Protein AF-A0A432K0Z3-F1 (afdb_monomer)

Mean predicted aligned error: 6.9 Å

Solvent-accessible surface area (backbone atoms only — not comparable to full-atom values): 4746 Å² total; per-residue (Å²): 143,60,67,68,62,51,51,39,37,52,47,16,61,63,46,6,38,52,48,6,54,49,49,41,63,73,79,37,94,70,56,55,46,73,87,52,48,65,56,33,57,52,48,20,49,52,52,41,50,52,48,41,66,46,22,37,75,76,54,79,61,42,73,66,51,58,63,42,17,58,52,13,12,49,43,20,29,51,45,46,62,71,56,37,57,73,79,78,125

Structure (mmCIF, N/CA/C/O backbone):
data_AF-A0A432K0Z3-F1
#
_entry.id   AF-A0A432K0Z3-F1
#
loop_
_atom_site.group_PDB
_atom_site.id
_atom_site.type_symbol
_atom_site.label_atom_id
_atom_site.label_alt_id
_atom_site.label_comp_id
_atom_site.label_asym_id
_atom_site.label_entity_id
_atom_site.label_seq_id
_atom_site.pdbx_PDB_ins_code
_atom_site.Cartn_x
_atom_site.Cartn_y
_atom_site.Cartn_z
_atom_site.occupancy
_atom_site.B_iso_or_equiv
_atom_site.auth_seq_id
_atom_site.auth_comp_id
_atom_site.auth_asym_id
_atom_site.auth_atom_id
_atom_site.pdbx_PDB_model_num
ATOM 1 N N . ASP A 1 1 ? 20.384 -2.999 -20.574 1.00 51.00 1 ASP A N 1
ATOM 2 C CA . ASP A 1 1 ? 19.358 -2.146 -19.930 1.00 51.00 1 ASP A CA 1
ATOM 3 C C . ASP A 1 1 ? 18.182 -2.972 -19.427 1.00 51.00 1 ASP A C 1
ATOM 5 O O . ASP A 1 1 ? 17.234 -3.168 -20.178 1.00 51.00 1 ASP A O 1
ATOM 9 N N . SER A 1 2 ? 18.235 -3.562 -18.221 1.00 61.72 2 SER A N 1
ATOM 10 C CA . SER A 1 2 ? 17.108 -4.421 -17.767 1.00 61.72 2 SER A CA 1
ATOM 11 C C . SER A 1 2 ? 17.002 -4.650 -16.252 1.00 61.72 2 SER A C 1
ATOM 13 O O . SER A 1 2 ? 15.898 -4.625 -15.727 1.00 61.72 2 SER A O 1
ATOM 15 N N . VAL A 1 3 ? 18.113 -4.798 -15.518 1.00 73.62 3 VAL A N 1
ATOM 16 C CA . VAL A 1 3 ? 18.068 -5.206 -14.092 1.00 73.62 3 VAL A CA 1
ATOM 17 C C . VAL A 1 3 ? 17.531 -4.107 -13.169 1.00 73.62 3 VAL A C 1
ATOM 19 O O . VAL A 1 3 ? 16.782 -4.376 -12.237 1.00 73.62 3 VAL A O 1
ATOM 22 N N . ILE A 1 4 ? 17.882 -2.849 -13.444 1.00 77.50 4 ILE A N 1
ATOM 23 C CA . ILE A 1 4 ? 17.468 -1.702 -12.625 1.00 77.50 4 ILE A CA 1
ATOM 24 C C . ILE A 1 4 ? 15.940 -1.522 -12.664 1.00 77.50 4 ILE A C 1
ATOM 26 O O . ILE A 1 4 ? 15.316 -1.346 -11.622 1.00 77.50 4 ILE A O 1
ATOM 30 N N . ASN A 1 5 ? 15.317 -1.643 -13.841 1.00 73.88 5 ASN A N 1
ATOM 31 C CA . ASN A 1 5 ? 13.860 -1.542 -13.990 1.00 73.88 5 ASN A CA 1
ATOM 32 C C . ASN A 1 5 ? 13.115 -2.705 -13.319 1.00 73.88 5 ASN A C 1
ATOM 34 O O . ASN A 1 5 ? 12.030 -2.515 -12.763 1.00 73.88 5 ASN A O 1
ATOM 38 N N . GLU A 1 6 ? 13.698 -3.901 -13.346 1.00 78.81 6 GLU A N 1
ATOM 39 C CA . GLU A 1 6 ? 13.158 -5.076 -12.664 1.00 78.81 6 GLU A CA 1
ATOM 40 C C . GLU A 1 6 ? 13.247 -4.927 -11.143 1.00 78.81 6 GLU A C 1
ATOM 42 O O . GLU A 1 6 ? 12.256 -5.134 -10.442 1.00 78.81 6 GLU A O 1
ATOM 47 N N . LEU A 1 7 ? 14.389 -4.453 -10.638 1.00 82.88 7 LEU A N 1
ATOM 48 C CA . LEU A 1 7 ? 14.588 -4.137 -9.226 1.00 82.88 7 LEU A CA 1
ATOM 49 C C . LEU A 1 7 ? 13.572 -3.094 -8.745 1.00 82.88 7 LEU A C 1
ATOM 51 O O . LEU A 1 7 ? 12.931 -3.292 -7.714 1.00 82.88 7 LEU A O 1
ATOM 55 N N . PHE A 1 8 ? 13.369 -2.021 -9.514 1.00 78.56 8 PHE A N 1
ATOM 56 C CA . PHE A 1 8 ? 12.362 -1.001 -9.217 1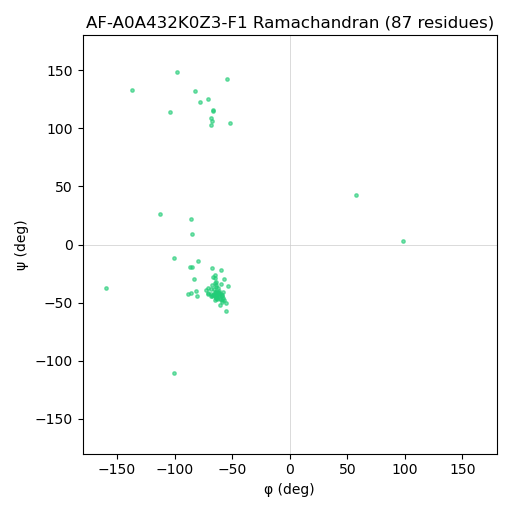.00 78.56 8 PHE A CA 1
ATOM 57 C C . PHE A 1 8 ? 10.929 -1.543 -9.269 1.00 78.56 8 PHE A C 1
ATOM 59 O O . PHE A 1 8 ? 10.100 -1.143 -8.453 1.00 78.56 8 PHE A O 1
ATOM 66 N N . SER A 1 9 ? 10.632 -2.480 -10.171 1.00 77.56 9 SER A N 1
ATOM 67 C CA . SER A 1 9 ? 9.316 -3.129 -10.243 1.00 77.56 9 SER A CA 1
ATOM 68 C C . SER A 1 9 ? 9.048 -4.007 -9.019 1.00 77.56 9 SER A C 1
ATOM 70 O O . SER A 1 9 ? 7.965 -3.946 -8.437 1.00 77.56 9 SER A O 1
ATOM 72 N N . ILE A 1 10 ? 10.038 -4.793 -8.590 1.00 80.62 10 ILE A N 1
ATOM 73 C CA . ILE A 1 1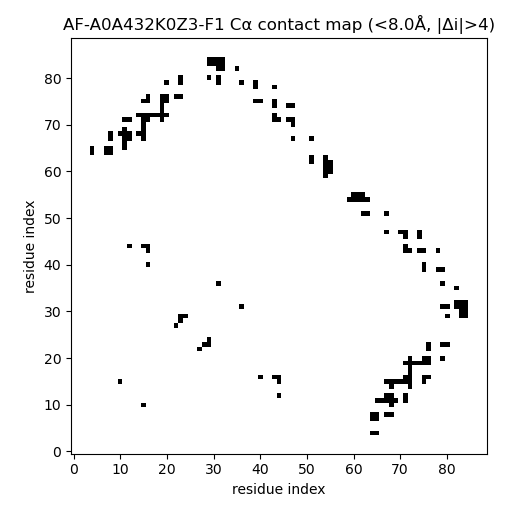0 ? 9.937 -5.652 -7.402 1.00 80.62 10 ILE A CA 1
ATOM 74 C C . ILE A 1 10 ? 9.832 -4.798 -6.137 1.00 80.62 10 ILE A C 1
ATOM 76 O O . ILE A 1 10 ? 8.976 -5.059 -5.292 1.00 80.62 10 ILE A O 1
ATOM 80 N N . ALA A 1 11 ? 10.636 -3.738 -6.041 1.00 82.81 11 ALA A N 1
ATOM 81 C CA . ALA A 1 11 ? 10.542 -2.746 -4.976 1.00 82.81 11 ALA A CA 1
ATOM 82 C C . ALA A 1 11 ? 9.146 -2.099 -4.939 1.00 82.81 11 ALA A C 1
ATOM 84 O O . ALA A 1 11 ? 8.569 -1.937 -3.870 1.00 82.81 11 ALA A O 1
ATOM 85 N N . GLY A 1 12 ? 8.551 -1.792 -6.095 1.00 80.38 12 GLY A N 1
ATOM 86 C CA . GLY A 1 12 ? 7.179 -1.286 -6.184 1.00 80.38 12 GLY A CA 1
ATOM 87 C C . GLY A 1 12 ? 6.118 -2.247 -5.668 1.00 80.38 12 GLY A C 1
ATOM 88 O O . GLY A 1 12 ? 5.170 -1.818 -5.010 1.00 80.38 12 GLY A O 1
ATOM 89 N N . LEU A 1 13 ? 6.286 -3.545 -5.909 1.00 79.56 13 LEU A N 1
ATOM 90 C CA . LEU A 1 13 ? 5.345 -4.564 -5.447 1.00 79.56 13 LEU A CA 1
ATOM 91 C C . LEU A 1 13 ? 5.421 -4.801 -3.938 1.00 79.56 13 LEU A C 1
ATOM 93 O O . LEU A 1 13 ? 4.383 -4.989 -3.309 1.00 79.56 13 LEU A O 1
ATOM 97 N N . THR A 1 14 ? 6.617 -4.786 -3.353 1.00 83.62 14 THR A N 1
ATOM 98 C CA . THR A 1 14 ? 6.804 -5.053 -1.919 1.00 83.62 14 THR A CA 1
ATOM 99 C C . THR A 1 14 ? 6.633 -3.798 -1.067 1.00 83.62 14 THR A C 1
ATOM 101 O O . THR A 1 14 ? 5.981 -3.847 -0.024 1.00 83.62 14 THR A O 1
ATOM 104 N N . TYR A 1 15 ? 7.159 -2.655 -1.512 1.00 84.94 15 TYR A N 1
ATOM 105 C CA . TYR A 1 15 ? 7.051 -1.391 -0.783 1.00 84.94 15 TYR A CA 1
ATOM 106 C C . TYR A 1 15 ? 5.749 -0.644 -1.058 1.00 84.94 15 TYR A C 1
ATOM 108 O O . TYR A 1 15 ? 5.363 0.171 -0.227 1.00 84.94 15 TYR A O 1
ATOM 116 N N . GLY A 1 16 ? 5.036 -0.929 -2.153 1.00 84.19 16 GLY A N 1
ATOM 117 C CA . GLY A 1 16 ? 3.731 -0.327 -2.446 1.00 84.19 16 GLY A CA 1
ATOM 118 C C . GLY A 1 16 ? 2.723 -0.528 -1.307 1.00 84.19 16 GLY A C 1
ATOM 119 O O . GLY A 1 16 ? 2.268 0.456 -0.722 1.00 84.19 16 GLY A O 1
ATOM 120 N N . PRO A 1 17 ? 2.429 -1.771 -0.889 1.00 83.38 17 PRO A N 1
ATOM 121 C CA . PRO A 1 17 ? 1.484 -2.010 0.197 1.00 83.38 17 PRO A CA 1
ATOM 122 C C . PRO A 1 17 ? 1.945 -1.444 1.544 1.00 83.38 17 PRO A C 1
ATOM 124 O O . PRO A 1 17 ? 1.137 -0.906 2.303 1.00 83.38 17 PRO A O 1
ATOM 127 N N . LEU A 1 18 ? 3.250 -1.500 1.829 1.00 86.56 18 LEU A N 1
ATOM 128 C CA . LEU A 1 18 ? 3.826 -0.898 3.036 1.00 86.56 18 LEU A CA 1
ATOM 129 C C . L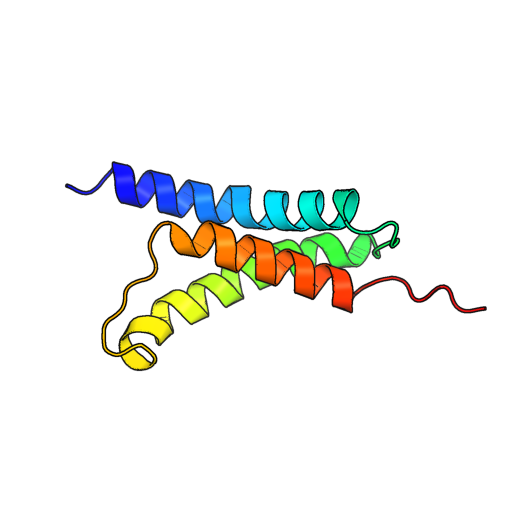EU A 1 18 ? 3.666 0.626 3.033 1.00 86.56 18 LEU A C 1
ATOM 131 O O . LEU A 1 18 ? 3.298 1.200 4.056 1.00 86.56 18 LEU A O 1
ATOM 135 N N . LEU A 1 19 ? 3.871 1.274 1.884 1.00 87.31 19 LEU A N 1
ATOM 136 C CA . LEU A 1 19 ? 3.646 2.705 1.700 1.00 87.31 19 LEU A CA 1
ATOM 137 C C . LEU A 1 19 ? 2.174 3.061 1.930 1.00 87.31 19 LEU A C 1
ATOM 139 O O . LEU A 1 19 ? 1.891 4.041 2.612 1.00 87.31 19 LEU A O 1
ATOM 143 N N . GLY A 1 20 ? 1.238 2.257 1.421 1.00 86.25 20 GLY A N 1
ATOM 144 C CA . GLY A 1 20 ? -0.197 2.464 1.637 1.00 86.25 20 GLY A CA 1
ATOM 145 C C . GLY A 1 20 ? -0.617 2.322 3.101 1.00 86.25 20 GLY A C 1
ATOM 146 O O . GLY A 1 20 ? -1.332 3.179 3.619 1.00 86.25 20 GLY A O 1
ATOM 147 N N . LEU A 1 21 ? -0.124 1.287 3.790 1.00 86.06 21 LEU A N 1
ATOM 148 C CA . LEU A 1 21 ? -0.333 1.078 5.229 1.00 86.06 21 LEU A CA 1
ATOM 149 C C . LEU A 1 21 ? 0.240 2.232 6.061 1.00 86.06 21 LEU A C 1
ATOM 151 O O . LEU A 1 21 ? -0.435 2.763 6.944 1.00 86.06 21 LEU A O 1
ATOM 155 N N . PHE A 1 22 ? 1.473 2.643 5.763 1.00 86.56 22 PHE A N 1
ATOM 156 C CA . PHE A 1 22 ? 2.163 3.706 6.490 1.00 86.56 22 PHE A CA 1
ATOM 157 C C . PHE A 1 22 ? 1.522 5.076 6.246 1.00 86.56 22 PHE A C 1
ATOM 159 O O . PHE A 1 22 ? 1.295 5.834 7.188 1.00 86.5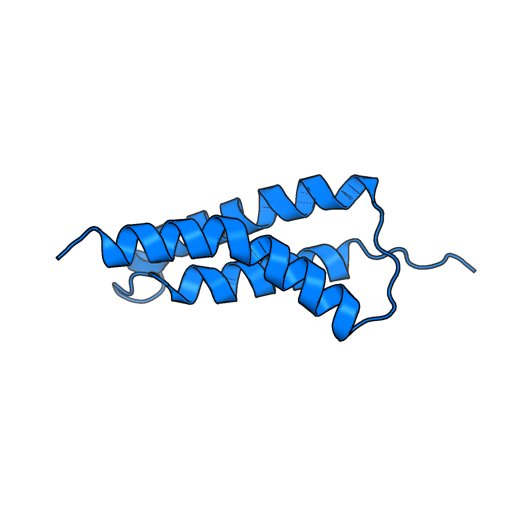6 22 PHE A O 1
ATOM 166 N N . SER A 1 23 ? 1.154 5.364 4.995 1.00 88.00 23 SER A N 1
ATOM 167 C CA . SER A 1 23 ? 0.403 6.560 4.609 1.00 88.00 23 SER A CA 1
ATOM 168 C C . SER A 1 23 ? -0.938 6.622 5.347 1.00 88.00 23 SER A C 1
ATOM 170 O O . SER A 1 23 ? -1.270 7.648 5.938 1.00 88.00 23 SER A O 1
ATOM 172 N N . LEU A 1 24 ? -1.674 5.507 5.432 1.00 86.75 24 LEU A N 1
ATOM 173 C CA . LEU A 1 24 ? -2.921 5.452 6.196 1.00 86.75 24 LEU A CA 1
ATOM 174 C C . LEU A 1 24 ? -2.686 5.762 7.679 1.00 86.75 24 LEU A C 1
ATOM 176 O O . LEU A 1 24 ? -3.415 6.572 8.241 1.00 86.75 24 LEU A O 1
ATOM 180 N N . GLY A 1 25 ? -1.665 5.176 8.304 1.00 84.19 25 GLY A N 1
ATOM 181 C CA . GLY A 1 25 ? -1.346 5.442 9.710 1.00 84.19 25 GLY A CA 1
ATOM 182 C C . GLY A 1 25 ? -0.899 6.883 9.985 1.00 84.19 25 GLY A C 1
ATOM 183 O O . GLY A 1 25 ? -1.200 7.425 11.048 1.00 84.19 25 GLY A O 1
ATOM 184 N N . MET A 1 26 ? -0.210 7.519 9.032 1.00 86.88 26 MET A N 1
ATOM 185 C CA . MET A 1 26 ? 0.296 8.888 9.172 1.00 86.88 26 MET A CA 1
ATOM 186 C C . MET A 1 26 ? -0.782 9.945 8.904 1.00 86.88 26 MET A C 1
ATOM 188 O O . MET A 1 26 ? -0.902 10.905 9.665 1.00 86.88 26 MET A O 1
ATOM 192 N N . PHE A 1 27 ? -1.586 9.775 7.851 1.00 85.94 27 PHE A N 1
ATOM 193 C CA . PHE A 1 27 ? -2.620 10.744 7.467 1.00 85.94 27 PHE A CA 1
ATOM 194 C C . PHE A 1 27 ? -3.958 10.523 8.179 1.00 85.94 27 PHE A C 1
ATOM 196 O O . PHE A 1 27 ? -4.774 11.444 8.252 1.00 85.94 27 PHE A O 1
ATOM 203 N N . THR A 1 28 ? -4.208 9.332 8.729 1.00 82.12 28 THR A N 1
ATOM 204 C CA . THR A 1 28 ? -5.520 8.961 9.272 1.00 82.12 28 THR A CA 1
ATOM 205 C C . THR A 1 28 ? -5.427 8.218 10.604 1.00 82.12 28 THR A C 1
ATOM 207 O O . THR A 1 28 ? -4.722 7.232 10.750 1.00 82.12 28 THR A O 1
ATOM 210 N N . LYS A 1 29 ? -6.233 8.629 11.593 1.00 75.38 29 LYS A N 1
ATOM 211 C CA . LYS A 1 29 ? -6.354 7.941 12.900 1.00 75.38 29 LYS A CA 1
ATOM 212 C C . LYS A 1 29 ? -7.370 6.790 12.889 1.00 75.38 29 LYS A C 1
ATOM 214 O O . LYS A 1 29 ? -7.957 6.456 13.918 1.00 75.38 29 LYS A O 1
ATOM 219 N N . ILE A 1 30 ? -7.672 6.258 11.711 1.00 78.44 30 ILE A N 1
ATOM 220 C CA . ILE A 1 30 ? -8.780 5.329 11.530 1.00 78.44 30 ILE A CA 1
ATOM 221 C C . ILE A 1 30 ? -8.319 3.926 11.930 1.00 78.44 30 ILE A C 1
ATOM 223 O O . ILE A 1 30 ? -7.269 3.472 11.485 1.00 78.44 30 ILE A O 1
ATOM 227 N N . LYS A 1 31 ? -9.112 3.227 12.747 1.00 76.00 31 LYS A N 1
ATOM 228 C CA . LYS A 1 31 ? -8.887 1.803 13.005 1.00 76.00 31 LYS A CA 1
ATOM 229 C C . LYS A 1 31 ? -9.399 0.995 11.818 1.00 76.00 31 LYS A C 1
ATOM 231 O O . LYS A 1 31 ? -10.557 1.118 11.423 1.00 76.00 31 LYS A O 1
ATOM 236 N N . VAL A 1 32 ? -8.518 0.205 11.226 1.00 81.69 32 VAL A N 1
ATOM 237 C CA . VAL A 1 32 ? -8.842 -0.772 10.184 1.00 81.69 32 VAL A CA 1
ATOM 238 C C . VAL A 1 32 ? -8.983 -2.144 10.821 1.00 81.69 32 VAL A C 1
ATOM 240 O O . VAL A 1 32 ? -8.315 -2.434 11.808 1.00 81.69 32 VAL A O 1
ATOM 243 N N . LYS A 1 33 ? -9.850 -2.991 10.259 1.00 80.62 33 LYS A N 1
ATOM 244 C CA . LYS A 1 33 ? -9.964 -4.381 10.710 1.00 80.62 33 LYS A CA 1
ATOM 245 C C . LYS A 1 33 ? -8.685 -5.131 10.384 1.00 80.62 33 LYS A C 1
ATOM 247 O O . LYS A 1 33 ? -8.437 -5.398 9.208 1.00 80.62 33 LYS A O 1
ATOM 252 N N . ASP A 1 34 ? -7.955 -5.562 11.408 1.00 78.88 34 ASP A N 1
ATOM 253 C CA . ASP A 1 34 ? -6.723 -6.344 11.251 1.00 78.88 34 ASP A CA 1
ATOM 254 C C . ASP A 1 34 ? -6.935 -7.590 10.378 1.00 78.88 34 ASP A C 1
ATOM 256 O O . ASP A 1 34 ? -6.103 -7.923 9.539 1.00 78.88 34 ASP A O 1
ATOM 260 N N . SER A 1 35 ? -8.111 -8.221 10.478 1.00 84.31 35 SER A N 1
ATOM 261 C CA . SER A 1 35 ? -8.471 -9.401 9.678 1.00 84.31 35 SER A CA 1
ATOM 262 C C . SER A 1 35 ? -8.635 -9.131 8.175 1.00 84.31 35 SER A C 1
ATOM 264 O O . SER A 1 35 ? -8.594 -10.078 7.392 1.00 84.31 35 SER A O 1
ATOM 266 N N . LEU A 1 36 ? -8.859 -7.881 7.758 1.00 84.25 36 LEU A N 1
ATOM 267 C CA . LEU A 1 36 ? -9.044 -7.507 6.351 1.00 84.25 36 LEU A CA 1
ATOM 268 C C . LEU A 1 36 ? -7.768 -6.914 5.733 1.00 84.25 36 LEU A C 1
ATOM 270 O O . LEU A 1 36 ? -7.684 -6.805 4.510 1.00 84.25 36 LEU A O 1
ATOM 274 N N . ILE A 1 37 ? -6.759 -6.585 6.549 1.00 84.75 37 ILE A N 1
ATOM 275 C CA . ILE A 1 37 ? -5.468 -6.067 6.076 1.00 84.75 37 ILE A CA 1
ATOM 276 C C . ILE A 1 37 ? -4.811 -7.022 5.062 1.00 84.75 37 ILE A C 1
ATOM 278 O O . ILE A 1 37 ? -4.493 -6.555 3.969 1.00 84.75 37 ILE A O 1
ATOM 282 N N . PRO A 1 38 ? -4.663 -8.342 5.319 1.00 86.25 38 PRO A N 1
ATOM 283 C CA . PRO A 1 38 ? -4.001 -9.247 4.373 1.00 86.25 38 PRO A CA 1
ATOM 284 C C . PRO A 1 38 ? -4.701 -9.298 3.013 1.00 86.25 38 PRO A C 1
ATOM 286 O O . PRO A 1 38 ? -4.049 -9.409 1.979 1.00 86.25 38 PRO A O 1
ATOM 289 N N . ILE A 1 39 ? -6.031 -9.167 3.009 1.00 88.06 39 ILE A N 1
ATOM 290 C CA . ILE A 1 39 ? -6.836 -9.161 1.786 1.00 88.06 39 ILE A CA 1
ATOM 291 C C . ILE A 1 39 ? -6.488 -7.930 0.952 1.00 88.06 39 ILE A C 1
ATOM 293 O O . ILE A 1 39 ? -6.204 -8.062 -0.234 1.00 88.06 39 ILE A O 1
ATOM 297 N N . VAL A 1 40 ? -6.446 -6.743 1.562 1.00 87.81 40 VAL A N 1
ATOM 298 C CA . VAL A 1 40 ? -6.105 -5.503 0.848 1.00 87.81 40 VAL A CA 1
ATOM 299 C C . VAL A 1 40 ? -4.669 -5.539 0.322 1.00 87.81 40 VAL A C 1
ATOM 301 O O . VAL A 1 40 ? -4.432 -5.155 -0.820 1.00 87.81 40 VAL A O 1
ATOM 304 N N . VAL A 1 41 ? -3.729 -6.053 1.119 1.00 84.94 41 VAL A N 1
ATOM 305 C CA . VAL A 1 41 ? -2.302 -6.155 0.765 1.00 84.94 41 VAL A CA 1
ATOM 306 C C . VAL A 1 41 ? -2.065 -7.101 -0.419 1.00 84.94 41 VAL A C 1
ATOM 308 O O . VAL A 1 41 ? -1.101 -6.911 -1.151 1.00 84.94 41 VAL A O 1
ATOM 311 N N . ILE A 1 42 ? -2.939 -8.087 -0.646 1.00 87.62 42 ILE A N 1
ATOM 312 C CA . ILE A 1 42 ? -2.896 -8.974 -1.823 1.00 87.62 42 ILE A CA 1
ATOM 313 C C . ILE A 1 42 ? -3.680 -8.373 -2.997 1.00 87.62 42 ILE A C 1
ATOM 315 O O . ILE A 1 42 ? -3.222 -8.404 -4.137 1.00 87.62 42 ILE A O 1
ATOM 319 N N . VAL A 1 43 ? -4.855 -7.799 -2.740 1.00 87.50 43 VAL A N 1
ATOM 320 C CA . VAL A 1 43 ? -5.720 -7.227 -3.783 1.00 87.50 43 VAL A CA 1
ATOM 321 C C . VAL A 1 43 ? -5.071 -6.014 -4.451 1.00 87.50 43 VAL A C 1
ATOM 323 O O . VAL A 1 43 ? -5.176 -5.871 -5.665 1.00 87.50 43 VAL A O 1
ATOM 326 N N . ALA A 1 44 ? -4.365 -5.163 -3.705 1.00 87.38 44 ALA A N 1
ATOM 327 C CA . ALA A 1 44 ? -3.701 -3.983 -4.255 1.00 87.38 44 ALA A CA 1
ATOM 328 C C . ALA A 1 44 ? -2.640 -4.306 -5.331 1.00 87.38 44 ALA A C 1
ATOM 330 O O . ALA A 1 44 ? -2.774 -3.780 -6.436 1.00 87.38 44 ALA A O 1
ATOM 331 N N . PRO A 1 45 ? -1.647 -5.196 -5.109 1.00 85.44 45 PRO A N 1
ATOM 332 C CA .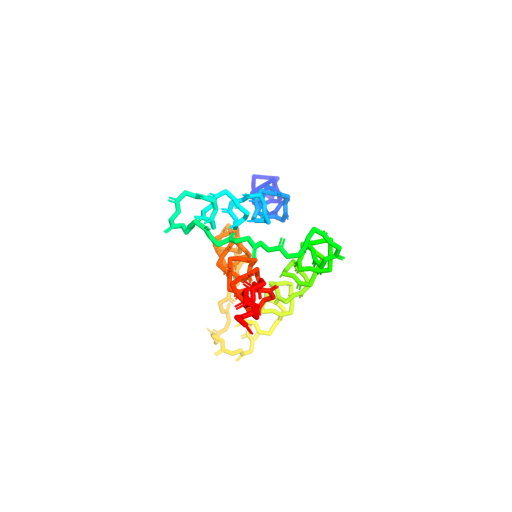 PRO A 1 45 ? -0.701 -5.589 -6.152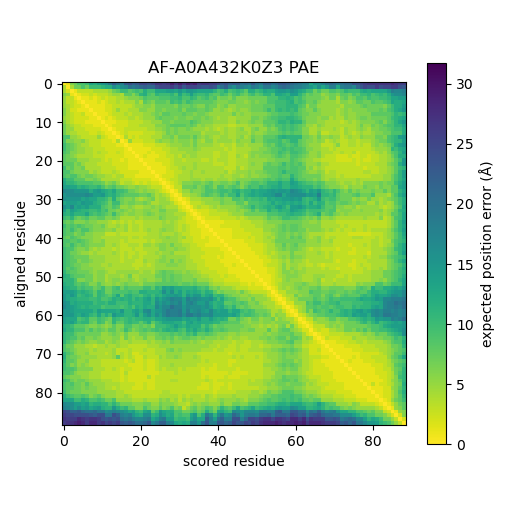 1.00 85.44 45 PRO A CA 1
ATOM 333 C C . PRO A 1 45 ? -1.374 -6.316 -7.319 1.00 85.44 45 PRO A C 1
ATOM 335 O O . PRO A 1 45 ? -0.950 -6.127 -8.456 1.00 85.44 45 PRO A O 1
ATOM 338 N N . VAL A 1 46 ? -2.444 -7.083 -7.081 1.00 87.94 46 VAL A N 1
ATOM 339 C CA . VAL A 1 46 ? -3.228 -7.708 -8.162 1.00 87.94 46 VAL A CA 1
ATOM 340 C C . VAL A 1 46 ? -3.902 -6.646 -9.035 1.00 87.94 46 VAL A C 1
ATOM 342 O O . VAL A 1 46 ? -3.800 -6.703 -10.259 1.00 87.94 46 VAL A O 1
ATOM 345 N N . LEU A 1 47 ? -4.533 -5.638 -8.429 1.00 85.62 47 LEU A N 1
ATOM 346 C CA . LEU A 1 47 ? -5.134 -4.512 -9.149 1.00 85.62 47 LEU A CA 1
ATOM 347 C C . LEU A 1 47 ? -4.081 -3.672 -9.876 1.00 85.62 47 LEU A C 1
ATOM 349 O O . LEU A 1 47 ? -4.290 -3.295 -11.027 1.00 85.62 47 LEU A O 1
ATOM 353 N N . SER A 1 48 ? -2.930 -3.415 -9.252 1.00 84.75 48 SER A N 1
ATOM 354 C CA . SER A 1 48 ? -1.805 -2.742 -9.906 1.00 84.75 48 SER A CA 1
ATOM 355 C C . SER A 1 48 ? -1.271 -3.540 -11.092 1.00 84.75 48 SER A C 1
ATOM 357 O O . SER A 1 48 ? -0.985 -2.962 -12.135 1.00 84.75 48 SER A O 1
ATOM 359 N N . TYR A 1 49 ? -1.175 -4.864 -10.981 1.00 82.81 49 TYR A N 1
ATOM 360 C CA . TYR A 1 49 ? -0.761 -5.716 -12.091 1.00 82.81 49 TYR A CA 1
ATOM 361 C C . TYR A 1 49 ? -1.785 -5.698 -13.233 1.00 82.81 49 TYR A C 1
ATOM 363 O O . TYR A 1 49 ? -1.405 -5.542 -14.391 1.00 82.81 49 TYR A O 1
ATOM 371 N N . LEU A 1 50 ? -3.082 -5.766 -12.921 1.00 83.94 50 LEU A N 1
ATOM 372 C CA . LEU A 1 50 ? -4.152 -5.614 -13.912 1.00 83.94 50 LEU A CA 1
ATOM 373 C C . LEU A 1 50 ? -4.073 -4.258 -14.621 1.00 83.94 50 LEU A C 1
ATOM 375 O O . LEU A 1 50 ? -4.179 -4.214 -15.845 1.00 83.94 50 LEU A O 1
ATOM 379 N N . LEU A 1 51 ? -3.824 -3.173 -13.884 1.00 82.00 51 LEU A N 1
ATOM 380 C CA . LEU A 1 51 ? -3.590 -1.845 -14.457 1.00 82.00 51 LEU A CA 1
ATOM 381 C C . LEU A 1 51 ? -2.365 -1.829 -15.368 1.00 82.00 51 LEU A C 1
ATOM 383 O O . LEU A 1 51 ? -2.445 -1.265 -16.448 1.00 82.00 51 LEU A O 1
ATOM 387 N N . LYS A 1 52 ? -1.261 -2.478 -14.984 1.00 80.12 52 LYS A N 1
ATOM 388 C CA . LYS A 1 52 ? -0.052 -2.583 -15.815 1.00 80.12 52 LYS A CA 1
ATOM 389 C C . LYS A 1 52 ? -0.312 -3.307 -17.136 1.00 80.12 52 LYS A C 1
ATOM 391 O O . LYS A 1 52 ? 0.198 -2.886 -18.167 1.00 80.12 52 LYS A O 1
ATOM 396 N N . VAL A 1 53 ? -1.072 -4.401 -17.106 1.00 79.69 53 VAL A N 1
ATOM 397 C CA . VAL A 1 53 ? -1.383 -5.185 -18.312 1.00 79.69 53 VAL A CA 1
ATOM 398 C C . VAL A 1 53 ? -2.344 -4.421 -19.220 1.00 79.69 53 VAL A C 1
ATOM 400 O O . VAL A 1 53 ? -2.121 -4.360 -20.422 1.00 79.69 53 VAL A O 1
ATOM 403 N N . ASN A 1 54 ? -3.369 -3.783 -18.648 1.00 79.81 54 ASN A N 1
ATOM 404 C CA . ASN A 1 54 ? -4.347 -3.012 -19.416 1.00 79.81 54 ASN A CA 1
ATOM 405 C C . ASN A 1 54 ? -3.847 -1.608 -19.799 1.00 79.81 54 ASN A C 1
ATOM 407 O O . ASN A 1 54 ? -4.461 -0.972 -20.648 1.00 79.81 54 ASN A O 1
ATOM 411 N N . SER A 1 55 ? -2.757 -1.089 -19.214 1.00 75.19 55 SER A N 1
ATOM 412 C CA . SER A 1 55 ? -2.289 0.274 -19.513 1.00 75.19 55 SER A CA 1
ATOM 413 C C . SER A 1 55 ? -1.793 0.431 -20.938 1.00 75.19 55 SER A C 1
ATOM 415 O O . SER A 1 55 ? -1.900 1.516 -21.498 1.00 75.19 55 SER A O 1
ATOM 417 N N . VAL A 1 56 ? -1.289 -0.644 -21.539 1.00 72.81 56 VAL A N 1
ATOM 418 C CA . VAL A 1 56 ? -0.870 -0.637 -22.941 1.00 72.81 56 VAL A CA 1
ATOM 419 C C . VAL A 1 56 ? -2.070 -0.335 -23.844 1.00 72.81 56 VAL A C 1
ATOM 421 O O . VAL A 1 56 ? -1.955 0.501 -24.735 1.00 72.81 56 VAL A O 1
ATOM 424 N N . ASP A 1 57 ? -3.234 -0.916 -23.550 1.00 72.88 57 ASP A N 1
ATOM 425 C CA . ASP A 1 57 ? -4.470 -0.681 -24.301 1.00 72.88 57 ASP A CA 1
ATOM 426 C C . ASP A 1 57 ? -5.186 0.618 -23.889 1.00 72.88 57 ASP A C 1
ATOM 428 O O . ASP A 1 57 ? -5.695 1.348 -24.737 1.00 72.88 57 ASP A O 1
ATOM 432 N N . TRP A 1 58 ? -5.225 0.946 -22.593 1.00 72.81 58 TRP A N 1
ATOM 433 C CA . TRP A 1 58 ? -5.990 2.089 -22.068 1.00 72.81 58 TRP A CA 1
ATOM 434 C C . TRP A 1 58 ? -5.260 3.431 -22.174 1.00 72.81 58 TRP A C 1
ATOM 436 O O . TRP A 1 58 ? -5.905 4.468 -22.307 1.00 72.81 58 TRP A O 1
ATOM 446 N N . PHE A 1 59 ? -3.928 3.430 -22.118 1.00 76.25 59 PHE A N 1
ATOM 447 C CA . PHE A 1 59 ? -3.089 4.632 -22.166 1.00 76.25 59 PHE A CA 1
ATOM 448 C C . PHE A 1 59 ? -2.250 4.709 -23.451 1.00 76.25 59 PHE A C 1
ATOM 450 O O . PHE A 1 59 ? -1.197 5.344 -23.470 1.00 76.25 59 PHE A O 1
ATOM 457 N N . ASN A 1 60 ? -2.721 4.088 -24.540 1.00 70.38 60 ASN A N 1
ATOM 458 C CA . ASN A 1 60 ? -2.142 4.222 -25.881 1.00 70.38 60 ASN A CA 1
ATOM 459 C C . ASN A 1 60 ? -0.650 3.814 -25.956 1.00 70.38 60 ASN A C 1
ATOM 461 O O . ASN A 1 60 ? 0.170 4.507 -26.556 1.00 70.38 60 ASN A O 1
ATOM 465 N N . GLY A 1 61 ? -0.290 2.702 -25.304 1.00 68.50 61 GLY A N 1
ATOM 466 C CA . GLY A 1 61 ? 1.065 2.139 -25.285 1.00 68.50 61 GLY A CA 1
ATOM 467 C C . GLY A 1 61 ? 1.912 2.478 -24.054 1.00 68.50 61 GLY A C 1
ATOM 468 O O . GLY A 1 61 ? 3.074 2.077 -23.986 1.00 68.50 61 GLY A O 1
ATOM 469 N N . TYR A 1 62 ? 1.366 3.193 -23.069 1.00 74.44 62 TYR A N 1
ATOM 470 C CA . TYR A 1 62 ? 2.101 3.552 -21.858 1.00 74.44 62 TYR A CA 1
ATOM 471 C C . TYR A 1 62 ? 2.340 2.334 -20.950 1.00 74.44 62 TYR A C 1
ATOM 473 O O . TYR A 1 62 ? 1.405 1.632 -20.556 1.00 74.44 62 TYR A O 1
ATOM 481 N N . GLN A 1 63 ? 3.604 2.089 -20.597 1.00 72.88 63 GLN A N 1
ATOM 482 C CA . GLN A 1 63 ? 4.009 0.978 -19.737 1.00 72.88 63 GLN A CA 1
ATOM 483 C C . GLN A 1 63 ? 4.328 1.479 -18.331 1.00 72.88 63 GLN A C 1
ATOM 485 O O . GLN A 1 63 ? 5.322 2.172 -18.120 1.00 72.88 63 GLN A O 1
ATOM 490 N N . PHE A 1 64 ? 3.524 1.066 -17.351 1.00 74.25 64 PHE A N 1
ATOM 491 C CA . PHE A 1 64 ? 3.846 1.326 -15.952 1.00 74.25 64 PHE A CA 1
ATOM 492 C C . PHE A 1 64 ? 5.108 0.557 -15.530 1.00 74.25 64 PHE A C 1
ATOM 494 O O . PHE A 1 64 ? 5.122 -0.679 -15.484 1.00 74.25 64 PHE A O 1
ATOM 501 N N . GLY A 1 65 ? 6.157 1.311 -15.195 1.00 75.81 65 GLY A N 1
ATOM 502 C CA . GLY A 1 65 ? 7.386 0.827 -14.566 1.00 75.81 65 GLY A CA 1
ATOM 503 C C . GLY A 1 65 ? 7.387 1.108 -13.063 1.00 75.81 65 GLY A C 1
ATOM 504 O O . GLY A 1 65 ? 6.609 0.528 -12.309 1.00 75.81 65 GLY A O 1
ATOM 505 N N . PHE A 1 66 ? 8.243 2.032 -12.621 1.00 74.25 66 PHE A N 1
ATOM 506 C CA . PHE A 1 66 ? 8.366 2.427 -11.210 1.00 74.25 66 PHE A CA 1
ATOM 507 C C . PHE A 1 66 ? 7.111 3.109 -10.646 1.00 74.25 66 PHE A C 1
ATOM 509 O O . PHE A 1 66 ? 6.812 2.984 -9.462 1.00 74.25 66 PHE A O 1
ATOM 516 N N . GLU A 1 67 ? 6.333 3.787 -11.485 1.00 81.12 67 GLU A N 1
ATOM 517 C CA . GLU A 1 67 ? 5.095 4.466 -11.079 1.00 81.12 67 GLU A CA 1
ATOM 518 C C . GLU A 1 67 ? 4.063 3.499 -10.482 1.00 81.12 67 GLU A C 1
ATOM 520 O O . GLU A 1 67 ? 3.237 3.900 -9.658 1.00 81.12 67 GLU A O 1
ATOM 525 N N . LEU A 1 68 ? 4.177 2.202 -10.798 1.00 80.19 68 LEU A N 1
ATOM 526 C CA . LEU A 1 68 ? 3.385 1.144 -10.184 1.00 80.19 68 LEU A CA 1
ATOM 527 C C . LEU A 1 68 ? 3.531 1.102 -8.654 1.00 80.19 68 LEU A C 1
ATOM 529 O O . LEU A 1 68 ? 2.580 0.732 -7.974 1.00 80.19 68 LEU A O 1
ATOM 533 N N . LEU A 1 69 ? 4.684 1.509 -8.106 1.00 83.50 69 LEU A N 1
ATOM 534 C CA . LEU A 1 69 ? 4.919 1.628 -6.661 1.00 83.50 69 LEU A CA 1
ATOM 535 C C . LEU A 1 69 ? 3.922 2.599 -6.025 1.00 83.50 69 LEU A C 1
ATOM 537 O O . LEU A 1 69 ? 3.271 2.280 -5.029 1.00 83.50 69 LEU A O 1
ATOM 541 N N . ILE A 1 70 ? 3.792 3.784 -6.624 1.00 84.12 70 ILE A N 1
ATOM 542 C CA . ILE A 1 70 ? 2.923 4.851 -6.123 1.00 84.12 70 ILE A CA 1
ATOM 543 C C . ILE A 1 70 ? 1.457 4.461 -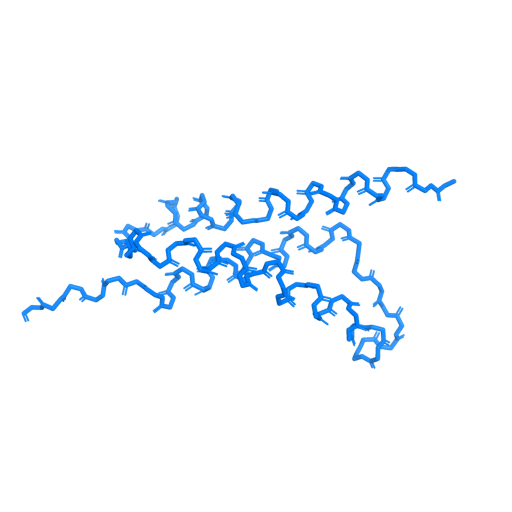6.332 1.00 84.12 70 ILE A C 1
ATOM 545 O O . ILE A 1 70 ? 0.647 4.626 -5.421 1.00 84.12 70 ILE A O 1
ATOM 549 N N . VAL A 1 71 ? 1.123 3.878 -7.488 1.00 85.75 71 VAL A N 1
ATOM 550 C CA . VAL A 1 71 ? -0.231 3.379 -7.788 1.00 85.75 71 VAL A CA 1
ATOM 551 C C . VAL A 1 71 ? -0.651 2.280 -6.806 1.00 85.75 71 VAL A C 1
ATOM 553 O O . VAL A 1 71 ? -1.764 2.324 -6.285 1.00 85.75 71 VAL A O 1
ATOM 556 N N . ASN A 1 72 ? 0.229 1.324 -6.501 1.00 87.88 72 ASN A N 1
ATOM 557 C CA . ASN A 1 72 ? -0.029 0.254 -5.534 1.00 87.88 72 ASN A CA 1
ATOM 558 C C . ASN A 1 72 ? -0.204 0.806 -4.113 1.00 87.88 72 ASN A C 1
ATOM 560 O O . ASN A 1 72 ? -1.156 0.444 -3.418 1.00 87.88 72 ASN A O 1
ATOM 564 N N . GLY A 1 73 ? 0.648 1.747 -3.698 1.00 88.56 73 GLY A N 1
ATOM 565 C CA . GLY A 1 73 ? 0.497 2.430 -2.412 1.00 88.56 73 GLY A CA 1
ATOM 566 C C . GLY A 1 73 ? -0.825 3.181 -2.286 1.00 88.56 73 GLY A C 1
ATOM 567 O O . GLY A 1 73 ? -1.502 3.063 -1.264 1.00 88.56 73 GLY A O 1
ATOM 568 N N . LEU A 1 74 ? -1.247 3.879 -3.343 1.00 88.88 74 LEU A N 1
ATOM 569 C CA . LEU A 1 74 ? -2.550 4.545 -3.405 1.00 88.88 74 LEU A CA 1
ATOM 570 C C . LEU A 1 74 ? -3.715 3.554 -3.356 1.00 88.88 74 LEU A C 1
ATOM 572 O O . LEU A 1 74 ? -4.647 3.754 -2.581 1.00 88.88 74 LEU A O 1
ATOM 576 N N . LEU A 1 75 ? -3.665 2.470 -4.132 1.00 88.69 75 LEU A N 1
ATOM 577 C CA . LEU A 1 75 ? -4.694 1.426 -4.115 1.00 88.69 75 LEU A CA 1
ATOM 578 C C . LEU A 1 75 ? -4.805 0.764 -2.744 1.00 88.69 75 LEU A C 1
ATOM 580 O O . LEU A 1 75 ? -5.913 0.549 -2.259 1.00 88.69 75 LEU A O 1
ATOM 584 N N . THR A 1 76 ? -3.671 0.490 -2.101 1.00 90.19 76 THR A N 1
ATOM 585 C CA . THR A 1 76 ? -3.632 -0.051 -0.741 1.00 90.19 76 THR A CA 1
ATOM 586 C C . THR A 1 76 ? -4.247 0.940 0.242 1.00 90.19 76 THR A C 1
ATOM 588 O O . THR A 1 76 ? -5.113 0.560 1.023 1.00 90.19 76 THR A O 1
ATOM 591 N N . PHE A 1 77 ? -3.874 2.221 0.176 1.00 89.88 77 PHE A N 1
ATOM 592 C CA . PHE A 1 77 ? -4.453 3.272 1.016 1.00 89.88 77 PHE A CA 1
ATOM 593 C C . PHE A 1 77 ? -5.976 3.367 0.847 1.00 89.88 77 PHE A C 1
ATOM 595 O O . PHE A 1 77 ? -6.706 3.367 1.837 1.00 89.88 77 PHE A O 1
ATOM 602 N N . ILE A 1 78 ? -6.467 3.394 -0.395 1.00 89.31 78 ILE A N 1
ATOM 603 C CA . ILE A 1 78 ? -7.903 3.451 -0.705 1.00 89.31 78 ILE A CA 1
ATOM 604 C C . ILE A 1 78 ? -8.604 2.181 -0.216 1.00 89.31 78 ILE A C 1
ATOM 606 O O . ILE A 1 78 ? -9.648 2.267 0.427 1.00 89.31 78 ILE A O 1
ATOM 610 N N . GLY A 1 79 ? -8.026 1.005 -0.464 1.00 87.44 79 GLY A N 1
ATOM 611 C CA . GLY A 1 79 ? -8.565 -0.273 -0.009 1.00 87.44 79 GLY A CA 1
ATOM 612 C C . GLY A 1 79 ? -8.706 -0.319 1.510 1.00 87.44 79 GLY A C 1
ATOM 613 O O . GLY A 1 79 ? -9.782 -0.629 2.016 1.00 87.44 79 GLY A O 1
ATOM 614 N N . LEU A 1 80 ? -7.658 0.080 2.235 1.00 86.75 80 LEU A N 1
ATOM 615 C CA . LEU A 1 80 ? -7.657 0.188 3.694 1.00 86.75 80 LEU A CA 1
ATOM 616 C C . LEU A 1 80 ? -8.680 1.216 4.189 1.00 86.75 80 LEU A C 1
ATOM 618 O O . LEU A 1 80 ? -9.402 0.966 5.152 1.00 86.75 80 LEU A O 1
ATOM 622 N N . TRP A 1 81 ? -8.791 2.360 3.517 1.00 85.25 81 TRP A N 1
ATOM 623 C CA . TRP A 1 81 ? -9.791 3.370 3.850 1.00 85.25 81 TRP A CA 1
ATOM 624 C C . TRP A 1 81 ? -11.217 2.828 3.703 1.00 85.25 81 TRP A C 1
ATOM 626 O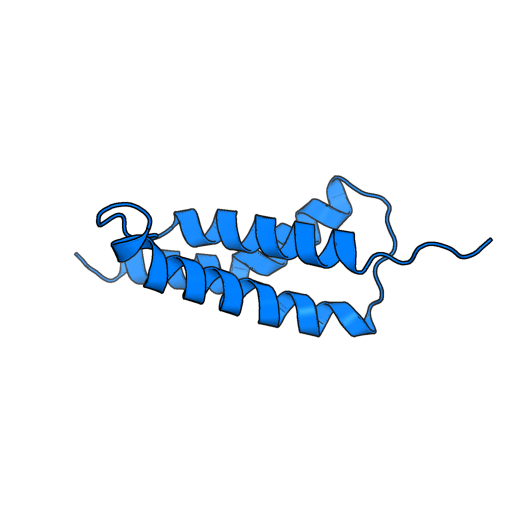 O . TRP A 1 81 ? -12.074 3.126 4.537 1.00 85.25 81 TRP A O 1
ATOM 636 N N . LEU A 1 82 ? -11.492 2.025 2.671 1.00 85.12 82 LEU A N 1
ATOM 637 C CA . LEU A 1 82 ? -12.808 1.424 2.434 1.00 85.12 82 LEU A CA 1
ATOM 638 C C . LEU A 1 82 ? -13.174 0.378 3.495 1.00 85.12 82 LEU A C 1
ATOM 640 O O . LEU A 1 82 ? -14.324 0.337 3.927 1.00 85.12 82 LEU A O 1
ATOM 644 N N . ILE A 1 83 ? -12.208 -0.422 3.958 1.00 83.88 83 ILE A N 1
ATOM 645 C CA . ILE A 1 83 ? -12.420 -1.454 4.992 1.00 83.88 83 ILE A CA 1
ATOM 646 C C . ILE A 1 83 ? -12.336 -0.920 6.428 1.00 83.88 8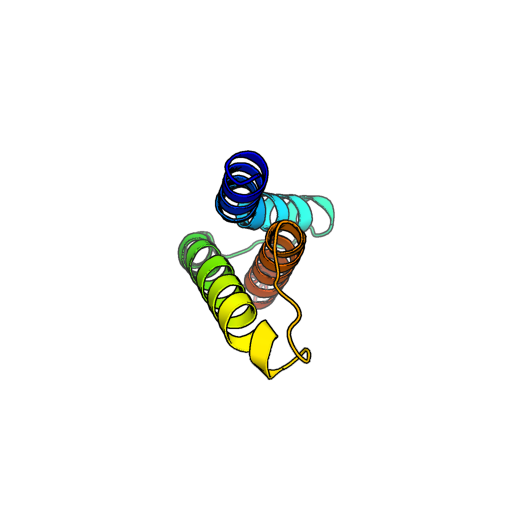3 ILE A C 1
ATOM 648 O O . ILE A 1 83 ? -12.291 -1.704 7.383 1.00 83.88 83 ILE A O 1
ATOM 652 N N . ARG A 1 84 ? -12.276 0.404 6.603 1.00 82.81 84 ARG A N 1
ATOM 653 C CA . ARG A 1 84 ? -12.189 1.013 7.927 1.00 82.81 84 ARG A CA 1
ATOM 654 C C . ARG A 1 84 ? -13.312 0.552 8.846 1.00 82.81 84 ARG A C 1
ATOM 656 O O . ARG A 1 84 ? -14.471 0.460 8.435 1.00 82.81 84 ARG A O 1
ATOM 663 N N . GLU A 1 85 ? -12.997 0.360 10.122 1.00 76.94 85 GLU A N 1
ATOM 664 C CA . GLU A 1 85 ? -14.036 0.185 11.124 1.00 76.94 85 GLU A CA 1
ATOM 665 C C . GLU A 1 85 ? -14.796 1.495 11.283 1.00 76.94 85 GLU A C 1
ATOM 667 O O . GLU A 1 85 ? -14.327 2.471 11.876 1.00 76.94 85 GLU A O 1
ATOM 672 N N . LYS A 1 86 ? -16.020 1.516 10.758 1.00 65.25 86 LYS A N 1
ATOM 673 C CA . LYS A 1 86 ? -17.014 2.475 11.212 1.00 65.25 86 LYS A CA 1
ATOM 674 C C . LYS A 1 86 ? -17.351 2.046 12.635 1.00 65.25 86 LYS A C 1
ATOM 676 O O . LYS A 1 86 ? -18.032 1.041 12.819 1.00 65.25 86 LYS A O 1
ATOM 681 N N . LYS A 1 87 ? -16.808 2.751 13.631 1.00 53.69 87 LYS A N 1
ATOM 682 C CA . LYS A 1 87 ? -17.210 2.581 15.029 1.00 53.69 87 LYS A CA 1
ATOM 683 C C . LYS A 1 87 ? -18.732 2.719 15.058 1.00 53.69 87 LYS A C 1
ATOM 685 O O . LYS A 1 87 ? -19.241 3.815 14.831 1.00 53.69 87 LYS A O 1
ATOM 690 N N . SER A 1 88 ? -19.437 1.599 15.205 1.00 49.03 88 SER A N 1
ATOM 691 C CA . SER A 1 88 ? -20.879 1.617 15.402 1.00 49.03 88 SER A CA 1
ATOM 692 C C . SER A 1 88 ? -21.087 2.228 16.777 1.00 49.03 88 SER A C 1
ATOM 694 O O . SER A 1 88 ? -20.665 1.642 17.775 1.00 49.03 88 SER A O 1
ATOM 696 N N . SER A 1 89 ? -21.595 3.461 16.793 1.00 40.59 89 SER A N 1
ATOM 697 C CA . SER A 1 89 ? -22.245 4.027 17.974 1.00 40.59 89 SER A CA 1
ATOM 698 C C . SER A 1 89 ? -23.424 3.164 18.394 1.00 40.59 89 SER A C 1
ATOM 700 O O . SER A 1 89 ? -24.005 2.499 17.504 1.00 40.59 89 SER A O 1
#

Radius of gyration: 14.5 Å; Cα contacts (8 Å, |Δi|>4): 100; chains: 1; bounding box: 42×20×44 Å

Sequence (89 aa):
DSVINELFSIAGLTYGPLLGLFSLGMFTKIKVKDSLIPIVVIVAPVLSYLLKVNSVDWFNGYQFGFELLIVNGLLTFIGLWLIREKKSS

Nearest PDB structures (foldseek):
  3npi-assembly1_B  TM=4.983E-01  e=6.920E+00  Corynebacterium diphtheriae

pLDDT: mean 80.26, std 9.02, range [40.59, 90.19]

Foldseek 3Di:
DPDVLVVLQVCLLVVLLVLLVVCCVVVHPFAADPVCLVVLNVVLSVVLVVCQVCCCVVVVHDGDTNVSSVSSSVSNNVSRVVRTDPPDD

Secondary structure (DSSP, 8-state):
--HHHHHHHHHHHHHHHHHHHHHHHHH--PPB-GGGHHHHHHHHHHHHHHHHHHHHHHTTT---STHHHHHHHHHHHHHHHHTB-----